Protein AF-T0YY15-F1 (afdb_monomer)

Foldseek 3Di:
DVVQLQVLLVVQVKGFPDWDDDPPDIDTDIGHDPPGDPVVSVCSSCVSVVVVCCVVCVVVVVPDD

Secondary structure (DSSP, 8-state):
-HHHHHHHHHHTT-EEEEEEE-SS-EEEEEE--TTS-HHHHHHHHHHHHHHHHHHH-GGGGGG--

Organism: NCBI:txid410659

Sequence (65 aa):
MEEVMANVCSDFECELVEFNGEAEHVHLLVNFPPKVSVSKLVNSLKGVSSRRLRQEFPELKKHYW

pLDDT: mean 89.86, std 10.82, range [47.41, 97.19]

InterPro domains:
  IPR002686 Transposase IS200-like [PF01797] (2-65)
  IPR002686 Transposase IS200-like [SM01321] (1-65)
  IPR036515 Transposase IS200-like superfamily [G3DSA:3.30.70.1290] (1-65)
  IPR036515 Transposase IS200-like superfamily [SSF143422] (2-65)

Solvent-accessible surface area (backbone atoms only — not comparable to full-atom values): 3982 Å² total; per-residue (Å²): 110,63,68,60,49,39,51,55,26,47,77,64,71,22,45,64,76,46,76,50,70,59,98,90,49,75,48,74,44,68,53,68,54,90,88,55,56,65,69,58,53,54,50,48,49,53,51,53,50,54,53,49,49,45,66,79,37,59,73,60,58,79,76,62,132

Nearest PDB structures (foldseek):
  2a6o-assembly1_A  TM=9.188E-01  e=1.060E-03  Helicobacter pylori
  2fyx-assembly1_B  TM=9.047E-01  e=1.295E-03  Deinococcus radiodurans R1 = ATCC 13939 = DSM 20539
  2ec2-assembly1_C  TM=8.662E-01  e=1.479E-03  Sulfurisphaera tokodaii
  2xma-assembly1_B  TM=8.648E-01  e=3.511E-03  Deinococcus radiodurans
  2xo6-assembly1_D  TM=8.732E-01  e=5.232E-03  Deinococcus radiodurans

Radius of gyration: 12.82 Å; Cα contacts (8 Å, |Δi|>4): 56; chains: 1; bounding box: 28×21×32 Å

Structure (mmCIF, N/CA/C/O backbone):
data_AF-T0YY15-F1
#
_entry.id   AF-T0YY15-F1
#
loop_
_atom_site.group_PDB
_atom_site.id
_atom_site.type_symbol
_atom_site.label_atom_id
_atom_site.label_alt_id
_atom_site.label_comp_id
_atom_site.label_asym_id
_atom_site.label_entity_id
_atom_site.label_seq_id
_atom_site.pdbx_PDB_ins_code
_atom_site.Cartn_x
_atom_site.Cartn_y
_atom_site.Cartn_z
_atom_site.occupancy
_atom_site.B_iso_or_equiv
_atom_site.auth_seq_id
_atom_site.auth_comp_id
_atom_site.auth_asym_id
_atom_site.auth_atom_id
_atom_site.pdbx_PDB_model_num
ATOM 1 N N . MET A 1 1 ? 1.672 -9.268 -9.257 1.00 85.38 1 MET A N 1
ATOM 2 C CA . MET A 1 1 ? 1.681 -8.009 -8.472 1.00 85.38 1 MET A CA 1
ATOM 3 C C . MET A 1 1 ? 0.661 -8.048 -7.346 1.00 85.38 1 MET A C 1
ATOM 5 O O . MET A 1 1 ? 1.029 -7.733 -6.225 1.00 85.38 1 MET A O 1
ATOM 9 N N . GLU A 1 2 ? -0.572 -8.479 -7.618 1.00 91.81 2 GLU A N 1
ATOM 10 C CA . GLU A 1 2 ? -1.627 -8.678 -6.612 1.00 91.81 2 GLU A CA 1
ATOM 11 C C . GLU A 1 2 ? -1.150 -9.420 -5.354 1.00 91.81 2 GLU A C 1
ATOM 13 O O . GLU A 1 2 ? -1.258 -8.881 -4.261 1.00 91.81 2 GLU A O 1
ATOM 18 N N . GLU A 1 3 ? -0.501 -10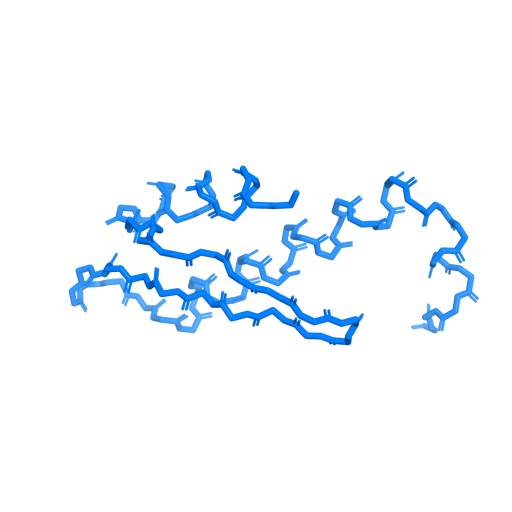.580 -5.503 1.00 92.31 3 GLU A N 1
ATOM 19 C CA . GLU A 1 3 ? 0.034 -11.355 -4.369 1.00 92.31 3 GLU A CA 1
ATOM 20 C C . GLU A 1 3 ? 1.017 -10.550 -3.497 1.00 92.31 3 GLU A C 1
ATOM 22 O O . GLU A 1 3 ? 1.014 -10.644 -2.272 1.00 92.31 3 GLU A O 1
ATOM 27 N N . VAL A 1 4 ? 1.851 -9.703 -4.108 1.00 92.62 4 VAL A N 1
ATOM 28 C CA . VAL A 1 4 ? 2.777 -8.832 -3.366 1.00 92.62 4 VAL A CA 1
ATOM 29 C C . VAL A 1 4 ? 2.000 -7.791 -2.563 1.00 92.62 4 VAL A C 1
ATOM 31 O O . VAL A 1 4 ? 2.343 -7.537 -1.411 1.00 92.62 4 VAL A O 1
ATOM 34 N N . MET A 1 5 ? 0.954 -7.207 -3.148 1.00 94.38 5 MET A N 1
ATOM 35 C CA . MET A 1 5 ? 0.111 -6.228 -2.462 1.00 94.38 5 MET A CA 1
ATOM 36 C C . MET A 1 5 ? -0.686 -6.871 -1.328 1.00 94.38 5 MET A C 1
ATOM 38 O O . MET A 1 5 ? -0.742 -6.300 -0.244 1.00 94.38 5 MET A O 1
ATOM 42 N N . ALA A 1 6 ? -1.224 -8.075 -1.542 1.00 95.81 6 ALA A N 1
ATOM 43 C CA . ALA A 1 6 ? -1.936 -8.839 -0.524 1.00 95.81 6 ALA A CA 1
ATOM 44 C C . ALA A 1 6 ? -1.036 -9.142 0.683 1.00 95.81 6 ALA A C 1
ATOM 46 O O . ALA A 1 6 ? -1.438 -8.908 1.820 1.00 95.81 6 ALA A O 1
ATOM 47 N N . ASN A 1 7 ? 0.208 -9.570 0.441 1.00 95.88 7 ASN A N 1
ATOM 48 C CA . ASN A 1 7 ? 1.185 -9.806 1.506 1.00 95.88 7 ASN A CA 1
ATOM 49 C C . ASN A 1 7 ? 1.493 -8.525 2.296 1.00 95.88 7 ASN A C 1
ATOM 51 O O . ASN A 1 7 ? 1.452 -8.536 3.522 1.00 95.88 7 ASN A O 1
ATOM 55 N N . VAL A 1 8 ? 1.724 -7.398 1.610 1.00 95.00 8 VAL A N 1
ATOM 56 C CA . VAL A 1 8 ? 1.962 -6.111 2.286 1.00 95.00 8 VAL A CA 1
ATOM 57 C C . VAL A 1 8 ? 0.734 -5.660 3.081 1.00 95.00 8 VAL A C 1
ATOM 59 O O . VAL A 1 8 ? 0.890 -5.125 4.172 1.00 95.00 8 VAL A O 1
ATOM 62 N N . CYS A 1 9 ? -0.485 -5.868 2.580 1.00 96.12 9 CYS A N 1
ATOM 63 C CA . CYS A 1 9 ? -1.697 -5.605 3.355 1.00 96.12 9 CYS A CA 1
ATOM 64 C C . CYS A 1 9 ? -1.747 -6.484 4.614 1.00 96.12 9 CYS A C 1
ATOM 66 O O . CYS A 1 9 ? -1.942 -5.952 5.707 1.00 96.12 9 CYS A O 1
ATOM 68 N N . SER A 1 10 ? -1.478 -7.787 4.485 1.00 96.25 10 SER A N 1
ATOM 69 C CA . SER A 1 10 ? -1.478 -8.731 5.608 1.00 96.25 10 SER A CA 1
ATOM 70 C C . SER A 1 10 ? -0.452 -8.363 6.686 1.00 96.25 10 SER A C 1
ATOM 72 O O . SER A 1 10 ? -0.773 -8.421 7.873 1.00 96.25 10 SER A O 1
ATOM 74 N N . ASP A 1 11 ? 0.748 -7.917 6.301 1.00 95.31 11 ASP A N 1
ATOM 75 C CA . ASP A 1 11 ? 1.791 -7.454 7.233 1.00 95.31 11 ASP A CA 1
ATOM 76 C C . ASP A 1 11 ? 1.337 -6.253 8.085 1.00 95.31 11 ASP A C 1
ATOM 78 O O . ASP A 1 11 ? 1.856 -6.012 9.176 1.00 95.31 11 ASP A O 1
ATOM 82 N N . PHE A 1 12 ? 0.360 -5.491 7.590 1.00 94.88 12 PHE A N 1
ATOM 83 C CA . PHE A 1 12 ? -0.226 -4.328 8.255 1.00 94.88 12 PHE A CA 1
ATOM 84 C C . PHE A 1 12 ? -1.564 -4.643 8.940 1.00 94.88 12 PHE A C 1
ATOM 86 O O . PHE A 1 12 ? -2.279 -3.713 9.313 1.00 94.88 12 PHE A O 1
ATOM 93 N N . GLU A 1 13 ? -1.925 -5.920 9.106 1.00 95.94 13 GLU A N 1
ATOM 94 C CA . GLU A 1 13 ? -3.243 -6.345 9.609 1.00 95.94 13 GLU A CA 1
ATOM 95 C C . GLU A 1 13 ? -4.405 -5.783 8.761 1.00 95.94 13 GLU A C 1
ATOM 97 O O . GLU A 1 13 ? -5.485 -5.482 9.273 1.00 95.94 13 GLU A O 1
ATOM 102 N N . CYS A 1 14 ? -4.162 -5.583 7.465 1.00 96.50 14 CYS A N 1
ATOM 103 C CA . CYS A 1 14 ? -5.139 -5.128 6.483 1.00 96.50 14 CYS A CA 1
ATOM 104 C C . CYS A 1 14 ? -5.497 -6.271 5.528 1.00 96.50 14 CYS A C 1
ATOM 106 O O . CYS A 1 14 ? -4.704 -7.178 5.286 1.00 96.50 14 CYS A O 1
ATOM 108 N N . GLU A 1 15 ? -6.675 -6.190 4.926 1.00 96.94 15 GLU A N 1
ATOM 109 C CA . GLU A 1 15 ? -7.174 -7.177 3.970 1.00 96.94 15 GLU A CA 1
ATOM 110 C C . GLU A 1 15 ? -7.346 -6.517 2.600 1.00 96.94 15 GLU A C 1
ATOM 112 O O . GLU A 1 15 ? -8.019 -5.492 2.475 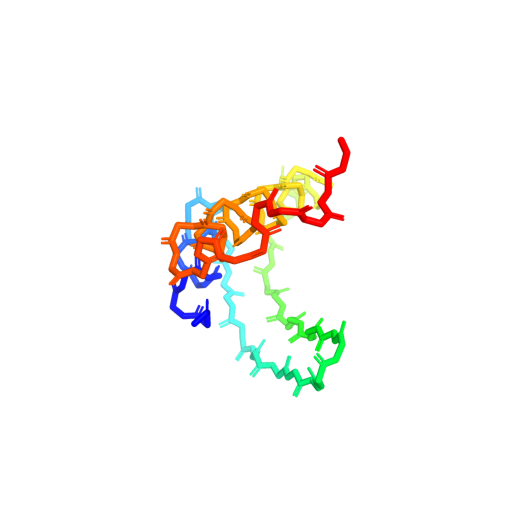1.00 96.94 15 GLU A O 1
ATOM 117 N N . LEU A 1 16 ? -6.727 -7.102 1.573 1.00 97.00 16 LEU A N 1
ATOM 118 C CA . LEU A 1 16 ? -6.935 -6.705 0.183 1.00 97.00 16 LEU A CA 1
ATOM 119 C C . LEU A 1 16 ? -8.215 -7.371 -0.331 1.00 97.00 16 LEU A C 1
ATOM 121 O O . LEU A 1 16 ? -8.254 -8.587 -0.480 1.00 97.00 16 LEU A O 1
ATOM 125 N N . VAL A 1 17 ? -9.246 -6.568 -0.582 1.00 97.06 17 VAL A N 1
ATOM 126 C CA . VAL A 1 17 ? -10.576 -7.032 -1.006 1.00 97.06 17 VAL A CA 1
ATOM 127 C C . VAL A 1 17 ? -10.645 -7.163 -2.523 1.00 97.06 17 VAL A C 1
ATOM 129 O O . VAL A 1 17 ? -11.141 -8.158 -3.037 1.00 97.06 17 VAL A O 1
ATOM 132 N N . GLU A 1 18 ? -10.122 -6.169 -3.241 1.00 96.50 18 GLU A N 1
ATOM 133 C CA . GLU A 1 18 ? -10.036 -6.191 -4.701 1.00 96.50 18 GLU A CA 1
ATOM 134 C C . GLU A 1 18 ? -8.727 -5.567 -5.179 1.00 96.50 18 GLU A C 1
ATOM 136 O O . GLU A 1 18 ? -8.230 -4.587 -4.610 1.00 96.50 18 GLU A O 1
ATOM 141 N N . PHE A 1 19 ? -8.207 -6.114 -6.275 1.00 94.94 19 PHE A N 1
ATOM 142 C CA . PHE A 1 19 ? -7.057 -5.594 -6.993 1.00 94.94 19 PHE A CA 1
ATOM 143 C C . PHE A 1 19 ? -7.393 -5.481 -8.477 1.00 94.94 19 PHE A C 1
ATOM 145 O O . PHE A 1 19 ? -7.609 -6.482 -9.152 1.00 94.94 19 PHE A O 1
ATOM 152 N N . ASN A 1 20 ? -7.398 -4.255 -8.990 1.00 93.38 20 ASN A N 1
ATOM 153 C CA . ASN A 1 20 ? -7.615 -3.965 -10.403 1.00 93.38 20 ASN A CA 1
ATOM 154 C C . ASN A 1 20 ? -6.523 -3.018 -10.906 1.00 93.38 20 ASN A C 1
ATOM 156 O O . ASN A 1 20 ? -5.882 -2.309 -10.129 1.00 93.38 20 ASN A O 1
ATOM 160 N N . GLY A 1 21 ? -6.288 -2.979 -12.213 1.00 87.81 21 GLY A N 1
ATOM 161 C CA . GLY A 1 21 ? -5.303 -2.063 -12.774 1.00 87.81 21 GLY A CA 1
ATOM 162 C C . GLY A 1 21 ? -5.453 -1.854 -14.267 1.00 87.81 21 GLY A C 1
ATOM 163 O O . GLY A 1 21 ? -5.948 -2.718 -14.985 1.00 87.81 21 GLY A O 1
ATOM 164 N N . GLU A 1 22 ? -4.993 -0.692 -14.706 1.00 88.75 22 GLU A N 1
ATOM 165 C CA . GLU A 1 22 ? -4.813 -0.320 -16.102 1.00 88.75 22 GLU A CA 1
ATOM 166 C C . GLU A 1 22 ? -3.315 -0.217 -16.426 1.00 88.75 22 GLU A C 1
ATOM 168 O O . GLU A 1 22 ? -2.454 -0.459 -15.578 1.00 88.75 22 GLU A O 1
ATOM 173 N N . ALA A 1 23 ? -2.984 0.141 -17.668 1.00 83.88 23 ALA A N 1
ATOM 174 C CA . ALA A 1 23 ? -1.604 0.167 -18.147 1.00 83.88 23 ALA A CA 1
ATOM 175 C C . ALA A 1 23 ? -0.686 1.100 -17.331 1.00 83.88 23 ALA A C 1
ATOM 177 O O . ALA A 1 23 ? 0.487 0.780 -17.135 1.00 83.88 23 ALA A O 1
A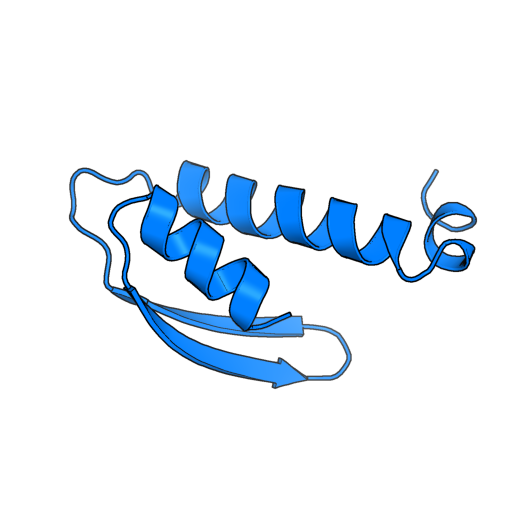TOM 178 N N . GLU A 1 24 ? -1.206 2.225 -16.829 1.00 87.38 24 GLU A N 1
ATOM 179 C CA . GLU A 1 24 ? -0.412 3.216 -16.087 1.00 87.38 24 GLU A CA 1
ATOM 180 C C . GLU A 1 24 ? -0.722 3.317 -14.585 1.00 87.38 24 GLU A C 1
ATOM 182 O O . GLU A 1 24 ? -0.021 4.037 -13.869 1.00 87.38 24 GLU A O 1
ATOM 187 N N . HIS A 1 25 ? -1.744 2.624 -14.075 1.00 88.69 25 HIS A N 1
ATOM 188 C CA . HIS A 1 25 ? -2.134 2.747 -12.669 1.00 88.69 25 HIS A CA 1
ATOM 189 C C . HIS A 1 25 ? -2.854 1.508 -12.123 1.00 88.69 25 HIS A C 1
ATOM 191 O O . HIS A 1 25 ? -3.385 0.692 -12.865 1.00 88.69 25 HIS A O 1
ATOM 197 N N . VAL A 1 26 ? -2.885 1.376 -10.795 1.00 91.56 26 VAL A N 1
ATOM 198 C CA . VAL A 1 26 ? -3.574 0.286 -10.085 1.00 91.56 26 VAL A CA 1
ATOM 199 C C . VAL A 1 26 ? -4.555 0.846 -9.059 1.00 91.56 26 VAL A C 1
ATOM 201 O O . VAL A 1 26 ? -4.272 1.854 -8.411 1.00 91.56 26 VAL A O 1
ATOM 204 N N . HIS A 1 27 ? -5.683 0.162 -8.893 1.00 94.31 27 HIS A N 1
ATOM 205 C CA . HIS A 1 27 ? -6.715 0.416 -7.891 1.00 94.31 27 HIS A CA 1
ATOM 206 C C . HIS A 1 27 ? -6.745 -0.742 -6.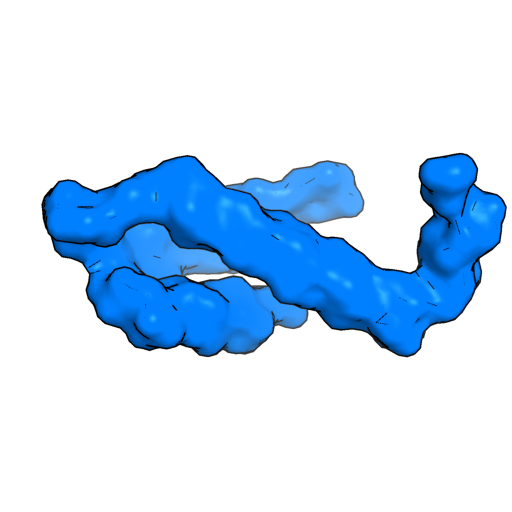897 1.00 94.31 27 HIS A C 1
ATOM 208 O O . HIS A 1 27 ? -6.818 -1.906 -7.285 1.00 94.31 27 HIS A O 1
ATOM 214 N N . LEU A 1 28 ? -6.692 -0.418 -5.607 1.00 95.19 28 LEU A N 1
ATOM 215 C CA . LEU A 1 28 ? -6.770 -1.397 -4.529 1.00 95.19 28 LEU A CA 1
ATOM 216 C C . LEU A 1 28 ? -7.939 -1.031 -3.620 1.00 95.19 28 LEU A C 1
ATOM 218 O O . LEU A 1 28 ? -7.997 0.097 -3.125 1.00 95.19 28 LEU A O 1
ATOM 222 N N . LEU A 1 29 ? -8.830 -1.987 -3.370 1.00 96.50 29 LEU A N 1
ATOM 223 C CA . LEU A 1 29 ? -9.839 -1.886 -2.321 1.00 96.50 29 LEU A CA 1
ATOM 224 C C . LEU A 1 29 ? 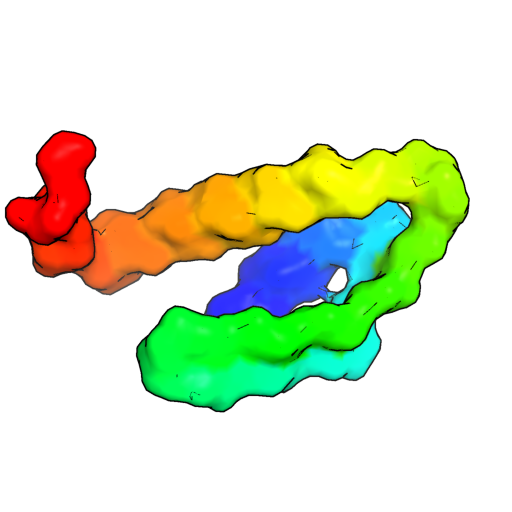-9.321 -2.632 -1.092 1.00 96.50 29 LEU A C 1
ATOM 226 O O . LEU A 1 29 ? -9.065 -3.832 -1.161 1.00 96.50 29 LEU A O 1
ATOM 230 N N . VAL A 1 30 ? -9.128 -1.921 0.019 1.00 96.62 30 VAL A N 1
ATOM 231 C CA . VAL A 1 30 ? -8.483 -2.466 1.222 1.00 96.62 30 VAL A CA 1
ATOM 232 C C . VAL A 1 30 ? -9.331 -2.179 2.453 1.00 96.62 30 VAL A C 1
ATOM 234 O O . VAL A 1 30 ? -9.653 -1.022 2.729 1.00 96.62 30 VAL A O 1
ATOM 237 N N . ASN A 1 31 ? -9.614 -3.220 3.231 1.00 97.19 31 ASN A N 1
ATOM 238 C CA . ASN A 1 31 ? -10.123 -3.087 4.590 1.00 97.19 31 ASN A CA 1
ATOM 239 C C . ASN A 1 31 ? -8.938 -2.888 5.540 1.00 97.19 31 ASN A C 1
ATOM 241 O O . ASN A 1 31 ? -7.988 -3.673 5.533 1.00 97.19 31 ASN A O 1
ATOM 245 N N . PHE A 1 32 ? -8.983 -1.849 6.371 1.00 96.06 32 PHE A N 1
ATOM 246 C CA . PHE A 1 32 ? -7.916 -1.555 7.328 1.00 96.06 32 PHE A CA 1
ATOM 247 C C . PHE A 1 32 ? -8.484 -1.124 8.687 1.00 96.06 32 PHE A C 1
ATOM 249 O O . PHE A 1 32 ? -9.497 -0.420 8.742 1.00 96.06 32 PHE A O 1
ATOM 256 N N . PRO A 1 33 ? -7.846 -1.508 9.806 1.00 94.62 33 PRO A N 1
ATOM 257 C CA . PRO A 1 33 ? -8.264 -1.061 11.125 1.00 94.62 33 PRO A CA 1
ATOM 258 C C . PRO A 1 33 ? -7.852 0.406 11.359 1.00 94.62 33 PRO A C 1
ATOM 260 O O . PRO A 1 33 ? -6.803 0.842 10.880 1.00 94.62 33 PRO A O 1
ATOM 263 N N . PRO A 1 34 ? -8.596 1.179 12.172 1.00 94.31 34 PRO A N 1
ATOM 264 C CA . PRO A 1 34 ? -8.356 2.618 12.355 1.00 94.31 34 PRO A CA 1
ATOM 265 C C . PRO A 1 34 ? -7.009 2.955 13.017 1.00 94.31 34 PRO A C 1
ATOM 267 O O . PRO A 1 34 ? -6.542 4.088 12.930 1.00 94.31 34 PRO A O 1
ATOM 270 N N . LYS A 1 35 ? -6.361 1.979 13.669 1.00 94.69 35 LYS A N 1
ATOM 271 C CA . LYS A 1 35 ? -5.006 2.114 14.234 1.00 94.69 35 LYS A CA 1
ATOM 272 C C . LYS A 1 35 ? -3.909 2.172 13.162 1.00 94.69 35 LYS A C 1
ATOM 274 O O . LYS A 1 35 ? -2.799 2.621 13.448 1.00 94.69 35 LYS A O 1
ATOM 279 N N . VAL A 1 36 ? -4.189 1.692 11.948 1.00 95.06 36 VAL A N 1
ATOM 280 C CA . VAL A 1 36 ? -3.216 1.661 10.855 1.00 95.06 36 VAL A CA 1
ATOM 281 C C . VAL A 1 36 ? -3.177 3.021 10.179 1.00 95.06 36 VAL A C 1
ATOM 283 O O . VAL A 1 36 ? -4.176 3.560 9.712 1.00 95.06 36 VAL A O 1
ATOM 286 N N . SER A 1 37 ? -1.974 3.581 10.097 1.00 95.94 37 SER A N 1
ATOM 287 C CA . SER A 1 37 ? -1.741 4.798 9.335 1.00 95.94 37 SER A CA 1
ATOM 288 C C . SER A 1 37 ? -1.776 4.487 7.839 1.00 95.94 37 SER A C 1
ATOM 290 O O . SER A 1 37 ? -0.877 3.826 7.315 1.00 95.94 37 SER A O 1
ATOM 292 N N . VAL A 1 38 ? -2.785 5.021 7.146 1.00 94.00 38 VAL A N 1
ATOM 293 C CA . VAL A 1 38 ? -2.960 4.852 5.693 1.00 94.00 38 VAL A CA 1
ATOM 294 C C . VAL A 1 38 ? -1.718 5.301 4.919 1.00 94.00 38 VAL A C 1
ATOM 296 O O . VAL A 1 38 ? -1.292 4.624 3.988 1.00 94.00 38 VAL A O 1
ATOM 299 N N . SER A 1 39 ? -1.070 6.397 5.325 1.00 96.50 39 SER A N 1
ATOM 300 C CA . SER A 1 39 ? 0.149 6.870 4.658 1.00 96.50 39 SER A CA 1
ATOM 301 C C . SER A 1 39 ? 1.310 5.880 4.782 1.00 96.50 39 SER A C 1
ATOM 303 O O . SER A 1 39 ? 2.038 5.676 3.811 1.00 96.50 39 SER A O 1
ATOM 305 N N . LYS A 1 40 ? 1.466 5.209 5.932 1.00 95.75 40 LYS A N 1
ATOM 306 C CA . LYS A 1 40 ? 2.478 4.153 6.104 1.00 95.75 40 LYS A CA 1
ATOM 307 C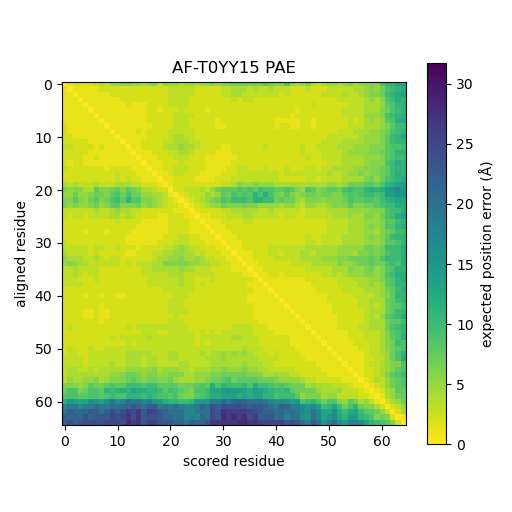 C . LYS A 1 40 ? 2.184 2.941 5.222 1.00 95.75 40 LYS A C 1
ATOM 309 O O . LYS A 1 40 ? 3.103 2.457 4.563 1.00 95.75 40 LYS A O 1
ATOM 314 N N . LEU A 1 41 ?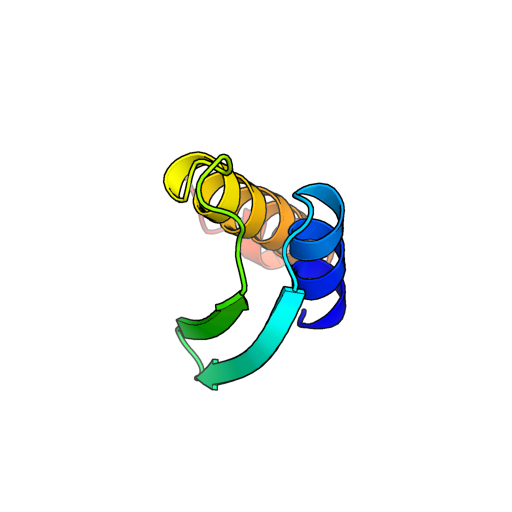 0.925 2.502 5.171 1.00 95.12 41 LEU A N 1
ATOM 315 C CA . LEU A 1 41 ? 0.494 1.406 4.303 1.00 95.12 41 LEU A CA 1
ATOM 316 C C . LEU A 1 41 ? 0.790 1.726 2.829 1.00 95.12 41 LEU A C 1
ATOM 318 O O . LEU A 1 41 ? 1.482 0.963 2.158 1.00 95.12 41 LEU A O 1
ATOM 322 N N . VAL A 1 42 ? 0.354 2.892 2.341 1.00 95.62 42 VAL A N 1
ATOM 323 C CA . VAL A 1 42 ? 0.567 3.321 0.947 1.00 95.62 42 VAL A CA 1
ATOM 324 C C . VAL A 1 42 ? 2.055 3.445 0.609 1.00 95.62 42 VAL A C 1
ATOM 326 O O . VAL A 1 42 ? 2.475 3.024 -0.470 1.00 95.62 42 VAL A O 1
ATOM 329 N N . ASN A 1 43 ? 2.871 3.983 1.520 1.00 97.00 43 ASN A N 1
ATOM 330 C CA . ASN A 1 43 ? 4.319 4.068 1.321 1.00 97.00 43 ASN A CA 1
ATOM 331 C C . ASN A 1 43 ? 4.961 2.680 1.208 1.00 97.00 43 ASN A C 1
ATOM 333 O O . ASN A 1 43 ? 5.819 2.479 0.348 1.00 97.00 43 ASN A O 1
ATOM 337 N N . SER A 1 44 ? 4.526 1.721 2.031 1.00 96.06 44 SER A N 1
ATOM 338 C CA . SER A 1 44 ? 5.001 0.337 1.961 1.00 96.06 44 SER A CA 1
ATOM 339 C C . SER A 1 44 ? 4.606 -0.325 0.639 1.00 96.06 44 SER A C 1
ATOM 341 O O . SER A 1 44 ? 5.473 -0.828 -0.077 1.00 96.06 44 SER A O 1
ATOM 343 N N . LEU A 1 45 ? 3.327 -0.230 0.252 1.00 95.19 45 LEU A N 1
ATOM 344 C CA . LEU A 1 45 ? 2.806 -0.778 -1.005 1.00 95.19 45 LEU A CA 1
ATOM 345 C C . LEU A 1 45 ? 3.596 -0.256 -2.211 1.00 95.19 45 LEU A C 1
ATOM 347 O O . LEU A 1 45 ? 4.095 -1.042 -3.019 1.00 95.19 45 LEU A O 1
ATOM 351 N N . LYS A 1 46 ? 3.788 1.066 -2.310 1.00 93.56 46 LYS A N 1
ATOM 352 C CA . LYS A 1 46 ? 4.566 1.690 -3.393 1.00 93.56 46 LYS A CA 1
ATOM 353 C C . LYS A 1 46 ? 6.045 1.303 -3.345 1.00 93.56 46 LYS A C 1
ATOM 355 O O . LYS A 1 46 ? 6.642 1.031 -4.383 1.00 93.56 46 LYS A O 1
ATOM 360 N N . GLY A 1 47 ? 6.645 1.265 -2.156 1.00 94.69 47 GLY A N 1
ATOM 361 C CA . GLY A 1 47 ? 8.063 0.950 -1.983 1.00 94.69 47 GLY A CA 1
ATOM 362 C C . GLY A 1 47 ? 8.399 -0.488 -2.379 1.00 94.69 47 GLY A C 1
ATOM 363 O O . GLY A 1 47 ? 9.315 -0.717 -3.174 1.00 94.69 47 GLY A O 1
ATOM 364 N N . VAL A 1 48 ? 7.636 -1.456 -1.863 1.00 94.38 48 VAL A N 1
ATOM 365 C CA . VAL A 1 48 ? 7.831 -2.886 -2.141 1.00 94.38 48 VAL A CA 1
ATOM 366 C C . VAL A 1 48 ? 7.555 -3.196 -3.609 1.00 94.38 48 VAL A C 1
ATOM 368 O O . VAL A 1 48 ? 8.390 -3.829 -4.258 1.00 94.38 48 VAL A O 1
ATOM 371 N N . SER A 1 49 ? 6.439 -2.709 -4.158 1.00 90.69 49 SER A N 1
ATOM 372 C CA . SER A 1 49 ? 6.101 -2.931 -5.570 1.00 90.69 49 SER A CA 1
ATOM 373 C C . SER A 1 49 ? 7.116 -2.302 -6.519 1.00 90.69 49 SER A C 1
ATOM 375 O O . SER A 1 49 ? 7.582 -2.969 -7.43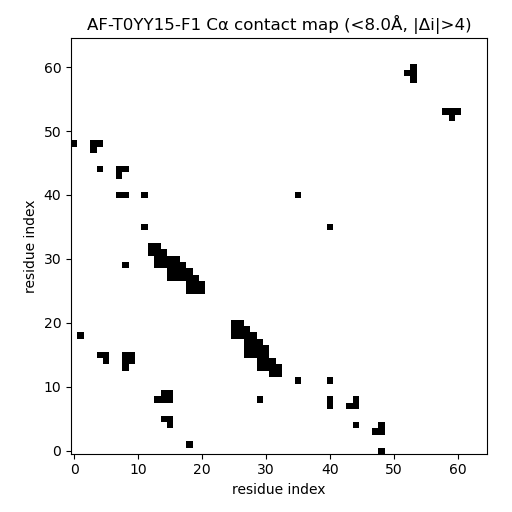9 1.00 90.69 49 SER A O 1
ATOM 377 N N . SER A 1 50 ? 7.559 -1.069 -6.256 1.00 90.62 50 SER A N 1
ATOM 378 C CA . SER A 1 50 ? 8.594 -0.412 -7.057 1.00 90.62 50 SER A CA 1
ATOM 379 C C . SER A 1 50 ? 9.920 -1.176 -7.016 1.00 90.62 50 SER A C 1
ATOM 381 O O . SER A 1 50 ? 10.577 -1.351 -8.044 1.00 90.62 50 SER A O 1
ATOM 383 N N . ARG A 1 51 ? 10.321 -1.679 -5.841 1.00 91.06 51 ARG A N 1
ATOM 384 C CA . ARG A 1 51 ? 11.527 -2.506 -5.713 1.00 91.06 51 ARG A CA 1
ATOM 385 C C . ARG A 1 51 ? 11.404 -3.812 -6.501 1.00 91.06 51 ARG A C 1
ATOM 387 O O . ARG A 1 51 ? 12.348 -4.145 -7.211 1.00 91.06 51 ARG A O 1
ATOM 394 N N . ARG A 1 52 ? 10.275 -4.521 -6.385 1.00 89.56 52 ARG A N 1
ATOM 395 C CA . ARG A 1 52 ? 9.994 -5.770 -7.117 1.00 89.56 52 ARG A CA 1
ATOM 396 C C . ARG A 1 52 ? 10.018 -5.546 -8.628 1.00 89.56 52 ARG A C 1
ATOM 398 O O . ARG A 1 52 ? 10.767 -6.225 -9.318 1.00 89.56 52 ARG A O 1
ATOM 405 N N . LEU A 1 53 ? 9.320 -4.520 -9.121 1.00 87.62 53 LEU A N 1
ATOM 406 C CA . LEU A 1 53 ? 9.314 -4.163 -10.544 1.00 87.62 53 LEU A CA 1
ATOM 407 C C . LEU A 1 53 ? 10.726 -3.896 -11.080 1.00 87.62 53 LEU A C 1
ATOM 409 O O . LEU A 1 53 ? 11.087 -4.410 -12.128 1.00 87.62 53 LEU A O 1
ATOM 413 N N . ARG A 1 54 ? 11.574 -3.165 -10.345 1.00 88.06 54 ARG A N 1
ATOM 414 C CA . ARG A 1 54 ? 12.974 -2.931 -10.760 1.00 88.06 54 ARG A CA 1
ATOM 415 C C . ARG A 1 54 ? 13.861 -4.182 -10.719 1.00 88.06 54 ARG A C 1
ATOM 417 O O . ARG A 1 54 ? 14.954 -4.156 -11.284 1.00 88.06 54 ARG A O 1
ATOM 424 N N . GLN A 1 55 ? 13.473 -5.214 -9.971 1.00 88.06 55 GLN A N 1
ATOM 425 C CA . GLN A 1 55 ? 14.185 -6.493 -9.923 1.00 88.06 55 GLN A CA 1
ATOM 426 C C . GLN A 1 55 ? 13.750 -7.406 -11.072 1.00 88.06 55 GLN A C 1
ATOM 428 O O . GLN A 1 55 ? 14.609 -8.036 -11.681 1.00 88.06 55 GLN A O 1
ATOM 433 N N . GLU A 1 56 ? 12.449 -7.447 -11.367 1.00 86.94 56 GLU A N 1
ATOM 434 C CA . GLU A 1 56 ? 11.860 -8.261 -12.44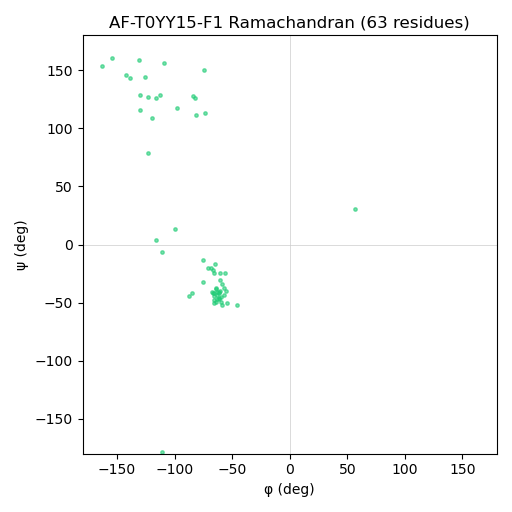0 1.00 86.94 56 GLU A CA 1
ATOM 435 C C . GLU A 1 56 ? 12.118 -7.675 -13.835 1.00 86.94 56 GLU A C 1
ATOM 437 O O . GLU A 1 56 ? 12.331 -8.432 -14.777 1.00 86.94 56 GLU A O 1
ATOM 442 N N . PHE A 1 57 ? 12.185 -6.345 -13.946 1.00 86.44 57 PHE A N 1
ATOM 443 C CA . PHE A 1 57 ? 12.415 -5.611 -15.193 1.00 86.44 57 PHE A CA 1
ATOM 444 C C . PHE A 1 57 ? 13.648 -4.699 -15.053 1.00 86.44 57 PHE A C 1
ATOM 446 O O . PHE A 1 57 ? 13.521 -3.494 -14.790 1.00 86.44 57 PHE A O 1
ATOM 453 N N . PRO A 1 58 ? 14.876 -5.245 -15.163 1.00 82.94 58 PRO A N 1
ATOM 454 C CA . PRO A 1 58 ? 16.114 -4.477 -15.027 1.00 82.94 58 PRO A CA 1
ATOM 455 C C . PRO A 1 58 ? 16.225 -3.290 -15.995 1.00 82.94 58 PRO A C 1
ATOM 457 O O . PRO A 1 58 ? 16.915 -2.318 -15.694 1.00 82.94 58 PRO A O 1
ATOM 460 N N . GLU A 1 59 ? 15.540 -3.329 -17.136 1.00 82.69 59 GLU A N 1
ATOM 461 C CA . GLU A 1 59 ? 15.427 -2.238 -18.103 1.00 82.69 59 GLU A CA 1
ATOM 462 C C . GLU A 1 59 ? 14.790 -0.976 -17.505 1.00 82.69 59 GLU A C 1
ATOM 464 O O . GLU A 1 59 ? 15.196 0.134 -17.853 1.00 82.69 59 GLU A O 1
ATOM 469 N N . LEU A 1 60 ? 13.892 -1.117 -16.522 1.00 76.69 60 LEU A N 1
ATOM 470 C CA . LEU A 1 60 ? 13.301 0.018 -15.812 1.00 76.69 60 LEU A CA 1
ATOM 471 C C . LEU A 1 60 ? 14.339 0.776 -14.971 1.00 76.69 60 LEU A C 1
ATOM 473 O O . LEU A 1 60 ? 14.142 1.957 -14.691 1.00 76.69 60 LEU A O 1
ATOM 477 N N . LYS A 1 61 ? 15.475 0.162 -14.596 1.00 64.62 61 LYS A N 1
ATOM 478 C CA . LYS A 1 61 ? 16.561 0.885 -13.902 1.00 64.62 61 LYS A CA 1
ATOM 479 C C . LYS A 1 61 ? 17.217 1.953 -14.771 1.00 64.62 61 LYS A C 1
ATOM 481 O O . LYS A 1 61 ? 17.797 2.876 -14.214 1.00 64.62 61 LYS A O 1
ATOM 486 N N . LYS A 1 62 ? 17.164 1.844 -16.104 1.00 57.91 62 LYS A N 1
ATOM 487 C CA . LYS A 1 62 ? 17.841 2.800 -16.997 1.00 57.91 62 LYS A CA 1
ATOM 488 C C . LYS A 1 62 ? 17.132 4.152 -17.117 1.00 57.91 62 LYS A C 1
ATOM 490 O O . LYS A 1 62 ? 17.746 5.084 -17.623 1.00 57.91 62 LYS A O 1
ATOM 495 N N . HIS A 1 63 ? 15.880 4.272 -16.670 1.00 56.22 63 HIS A N 1
ATOM 496 C CA . HIS A 1 63 ? 15.033 5.435 -16.967 1.00 56.22 63 HIS A CA 1
ATOM 497 C C . HIS A 1 63 ? 14.617 6.284 -15.759 1.00 56.22 63 HIS A C 1
ATOM 499 O O . HIS A 1 63 ? 13.888 7.258 -15.935 1.00 56.22 63 HIS A O 1
ATOM 505 N N . TYR A 1 64 ? 15.103 5.978 -14.556 1.00 52.91 64 TYR A N 1
ATOM 506 C CA . TYR A 1 64 ? 14.851 6.801 -13.372 1.00 52.91 64 TYR A CA 1
ATOM 507 C C . TYR A 1 64 ? 16.184 7.299 -12.807 1.00 52.91 64 TYR A C 1
ATOM 509 O O . TYR A 1 64 ? 16.981 6.499 -12.320 1.00 52.91 64 TYR A O 1
ATOM 517 N N . TRP A 1 65 ? 16.405 8.605 -12.978 1.00 47.41 65 TRP A N 1
ATOM 518 C CA . TRP A 1 65 ? 17.559 9.397 -12.541 1.00 47.41 65 TRP A CA 1
ATOM 519 C C . TRP A 1 65 ? 17.800 9.311 -11.033 1.00 47.41 65 TRP A C 1
ATOM 521 O O . TRP A 1 65 ? 16.796 9.293 -10.280 1.00 47.41 65 TRP A O 1
#

Mean predicted aligned error: 4.59 Å